Protein AF-A0A964YM57-F1 (afdb_monomer_lite)

Sequence (95 aa):
MQRSLFLVVVAVFVLTSCKSKVCECADAHLKAVKEINKTNDPIKKIKILGKEEYQGIFEECNQLTRKMSPEELKAFESEYEQCPSVREYNRRNPK

pLDDT: mean 80.36, std 16.58, range [41.5, 93.25]

Radius of gyration: 17.68 Å; chains: 1; bounding box: 42×29×61 Å

Foldseek 3Di:
DPDPPPPVVVVVVVVVPPQDLLLVLLVLVLVLVVVLVVDPDPVVNVVSCVDPVNVVSVVVVCVVCVPDDPVRVVVSVVVNCVRPSNVVVCVVPPD

Structure (mmCIF, N/CA/C/O backbone):
data_AF-A0A964YM57-F1
#
_entry.id   AF-A0A964YM57-F1
#
loop_
_atom_site.group_PDB
_atom_site.id
_atom_site.type_symbol
_atom_site.label_atom_id
_atom_site.label_alt_id
_atom_site.label_comp_id
_atom_site.label_asym_id
_atom_site.label_entity_id
_atom_site.label_seq_id
_atom_site.pdbx_PDB_ins_code
_atom_site.Cartn_x
_atom_site.Cartn_y
_atom_site.Cartn_z
_atom_site.occupancy
_atom_site.B_iso_or_equiv
_atom_site.auth_seq_id
_atom_site.auth_comp_id
_atom_site.auth_asym_id
_atom_site.auth_atom_id
_atom_site.pdbx_PDB_model_num
ATOM 1 N N . MET A 1 1 ? -25.621 4.277 -42.246 1.00 41.50 1 MET A N 1
ATOM 2 C CA . MET A 1 1 ? -24.223 4.318 -41.759 1.00 41.50 1 MET A CA 1
ATOM 3 C C . MET A 1 1 ? -24.225 4.290 -40.233 1.00 41.50 1 MET A C 1
ATOM 5 O O . MET A 1 1 ? -24.313 5.348 -39.636 1.00 41.50 1 MET A O 1
ATOM 9 N N . GLN A 1 2 ? -24.228 3.118 -39.581 1.00 48.16 2 GLN A N 1
ATOM 10 C CA . GLN A 1 2 ? -24.242 3.056 -38.104 1.00 48.16 2 GLN A CA 1
ATOM 11 C C . GLN A 1 2 ? -23.907 1.648 -37.571 1.00 48.16 2 GLN A C 1
ATOM 13 O O . GLN A 1 2 ? -24.698 1.048 -36.855 1.00 48.16 2 GLN A O 1
ATOM 18 N N . ARG A 1 3 ? -22.782 1.043 -37.979 1.00 45.50 3 ARG A N 1
ATOM 19 C CA . ARG A 1 3 ? -22.406 -0.303 -37.483 1.00 45.50 3 ARG A CA 1
ATOM 20 C C . ARG A 1 3 ? -20.947 -0.484 -37.061 1.00 45.50 3 ARG A C 1
ATOM 22 O O . ARG A 1 3 ? -20.624 -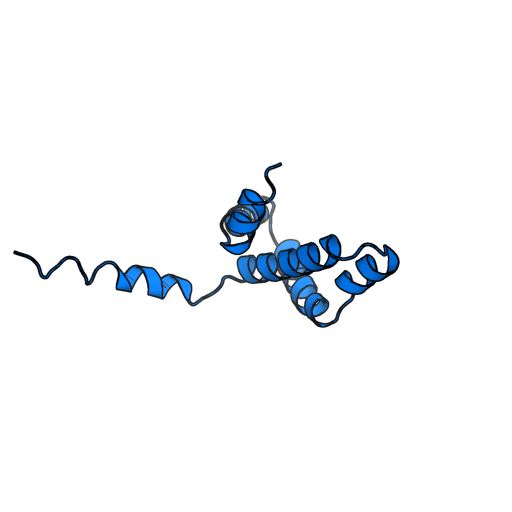1.525 -36.508 1.00 45.50 3 ARG A O 1
ATOM 29 N N . SER A 1 4 ? -20.093 0.525 -37.226 1.00 50.88 4 SER A N 1
ATOM 30 C CA . SER A 1 4 ? -18.645 0.345 -37.026 1.00 50.88 4 SER A CA 1
ATOM 31 C C . SER A 1 4 ? -18.085 0.964 -35.740 1.00 50.88 4 SER A C 1
ATOM 33 O O . SER A 1 4 ? -16.901 0.807 -35.476 1.00 50.88 4 SER A O 1
ATOM 35 N N . LEU A 1 5 ? -18.900 1.645 -34.920 1.00 49.91 5 LEU A N 1
ATOM 36 C CA . LEU A 1 5 ? -18.396 2.356 -33.730 1.00 49.91 5 LEU A CA 1
ATOM 37 C C . LEU A 1 5 ? -18.352 1.501 -32.447 1.00 49.91 5 LEU A C 1
ATOM 39 O O . LEU A 1 5 ? -17.657 1.856 -31.502 1.00 49.91 5 LEU A O 1
ATOM 43 N N . PHE A 1 6 ? -19.063 0.370 -32.397 1.0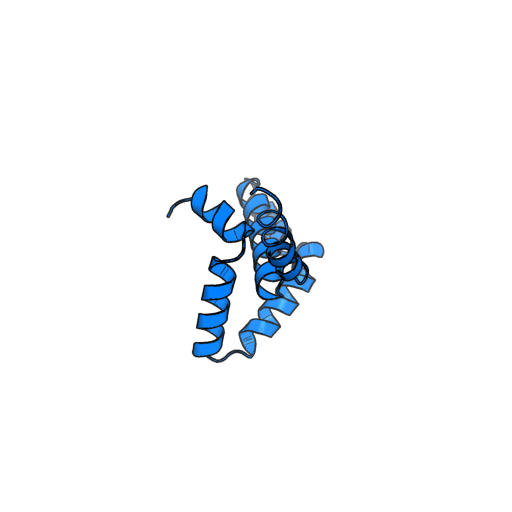0 49.44 6 PHE A N 1
ATOM 44 C CA . PHE A 1 6 ? -19.195 -0.427 -31.166 1.00 49.44 6 PHE A CA 1
ATOM 45 C C . PHE A 1 6 ? -18.033 -1.393 -30.895 1.00 49.44 6 PHE A C 1
ATOM 47 O O . PHE A 1 6 ? -17.878 -1.853 -29.767 1.00 49.44 6 PHE A O 1
ATOM 54 N N . LEU A 1 7 ? -17.191 -1.690 -31.888 1.00 47.00 7 LEU A N 1
ATOM 55 C CA . LEU A 1 7 ? -16.120 -2.687 -31.739 1.00 47.00 7 LEU A CA 1
ATOM 56 C C . LEU A 1 7 ? -14.829 -2.123 -31.129 1.00 47.00 7 LEU A C 1
ATOM 58 O O . LEU A 1 7 ? -14.032 -2.882 -30.586 1.00 47.00 7 LEU A O 1
ATOM 62 N N . VAL A 1 8 ? -14.635 -0.801 -31.147 1.00 49.94 8 VAL A N 1
ATOM 63 C CA . VAL A 1 8 ? -13.408 -0.172 -30.622 1.00 49.94 8 VAL A CA 1
ATOM 64 C C . VAL A 1 8 ? -13.431 -0.056 -29.090 1.00 49.94 8 VAL A C 1
ATOM 66 O O . VAL A 1 8 ? -12.382 -0.048 -28.455 1.00 49.94 8 VAL A O 1
ATOM 69 N N . VAL A 1 9 ? -14.614 -0.041 -28.465 1.00 51.25 9 VAL A N 1
ATOM 70 C CA . VAL A 1 9 ? -14.742 0.151 -27.006 1.00 51.25 9 VAL A CA 1
ATOM 71 C C . VAL A 1 9 ? -14.395 -1.119 -26.218 1.00 51.25 9 VAL A C 1
ATOM 73 O O . VAL A 1 9 ? -13.903 -1.030 -25.097 1.00 51.25 9 VAL A O 1
ATOM 76 N N . VAL A 1 10 ? -14.578 -2.307 -26.800 1.00 48.09 10 VAL A N 1
ATOM 77 C CA . VAL A 1 10 ? -14.346 -3.579 -26.091 1.00 48.09 10 VAL A CA 1
ATOM 78 C C . VAL A 1 10 ? -12.858 -3.945 -26.037 1.00 48.09 10 VAL A C 1
ATOM 80 O O . VAL A 1 10 ? -12.405 -4.493 -25.036 1.00 48.09 10 VAL A O 1
ATOM 83 N N . ALA A 1 11 ? -12.064 -3.570 -27.045 1.00 45.62 11 ALA A N 1
ATOM 84 C CA . ALA A 1 11 ? -10.631 -3.877 -27.080 1.00 45.62 11 ALA A CA 1
ATOM 85 C C . ALA A 1 11 ? -9.809 -3.108 -26.022 1.00 45.62 11 ALA A C 1
ATOM 87 O O . ALA A 1 11 ? -8.763 -3.589 -25.594 1.00 45.62 11 ALA A O 1
ATOM 88 N N . VAL A 1 12 ? -10.295 -1.954 -25.545 1.00 48.12 12 VAL A N 1
ATOM 89 C CA . VAL A 1 12 ? -9.608 -1.158 -24.509 1.00 48.12 12 VAL A CA 1
ATOM 90 C C . VAL A 1 12 ? -9.800 -1.749 -23.106 1.00 48.12 12 VAL A C 1
ATOM 92 O O . VAL A 1 12 ? -8.944 -1.573 -22.243 1.00 48.12 12 VAL A O 1
ATOM 95 N N . PHE A 1 13 ? -10.869 -2.518 -22.870 1.00 46.25 13 PHE A N 1
ATOM 96 C CA . PHE A 1 13 ? -11.104 -3.144 -21.564 1.00 46.25 13 PHE A CA 1
ATOM 97 C C . PHE A 1 13 ? -10.239 -4.388 -21.321 1.00 46.25 13 PHE A C 1
ATOM 99 O O . PHE A 1 13 ? -9.950 -4.702 -20.169 1.00 46.25 13 PHE A O 1
ATOM 106 N N . VAL A 1 14 ? -9.759 -5.065 -22.368 1.00 44.88 14 VAL A N 1
ATOM 107 C CA . VAL A 1 14 ? -8.988 -6.317 -22.217 1.00 44.88 14 VAL A CA 1
ATOM 108 C C . VAL A 1 14 ? -7.557 -6.072 -21.707 1.00 44.88 14 VAL A C 1
ATOM 110 O O . VAL A 1 14 ? -6.957 -6.963 -21.115 1.00 44.88 14 VAL A O 1
ATOM 113 N N . LEU A 1 15 ? -7.026 -4.849 -21.825 1.00 42.66 15 LEU A N 1
ATOM 114 C CA . LEU A 1 15 ? -5.720 -4.484 -21.251 1.00 42.66 15 LEU A CA 1
ATOM 115 C C . LEU A 1 15 ? -5.757 -4.253 -19.727 1.00 42.66 15 LEU A C 1
ATOM 117 O O . LEU A 1 15 ? -4.710 -4.067 -19.116 1.00 42.66 15 LEU A O 1
ATOM 121 N N . THR A 1 16 ? -6.938 -4.277 -19.096 1.00 48.25 16 THR A N 1
ATOM 122 C CA . THR A 1 16 ? -7.095 -4.016 -17.651 1.00 48.25 16 THR A CA 1
ATOM 123 C C . THR A 1 16 ? -7.012 -5.261 -16.763 1.00 48.25 16 THR A C 1
ATOM 125 O O . THR A 1 16 ? -7.015 -5.136 -15.540 1.00 48.25 16 THR A O 1
ATOM 128 N N . SER A 1 17 ? -6.926 -6.465 -17.341 1.00 45.00 17 SER A N 1
ATOM 129 C CA . SER A 1 17 ? -7.052 -7.715 -16.574 1.00 45.00 17 SER A CA 1
ATOM 130 C C . SER A 1 17 ? -5.742 -8.295 -16.030 1.00 45.00 17 SER A C 1
ATOM 132 O O . SER A 1 17 ? -5.790 -9.283 -15.303 1.00 45.00 17 SER A O 1
ATOM 134 N N . CYS A 1 18 ? -4.594 -7.664 -16.282 1.00 54.44 18 CYS A N 1
ATOM 135 C CA . CYS A 1 18 ? -3.376 -7.907 -15.508 1.00 54.44 18 CYS A CA 1
ATOM 136 C C . CYS A 1 18 ? -3.167 -6.707 -14.591 1.00 54.44 18 CYS A C 1
ATOM 138 O O . CYS A 1 18 ? -2.605 -5.692 -15.001 1.00 54.44 18 CYS A O 1
ATOM 140 N N . LYS A 1 19 ? -3.669 -6.795 -13.358 1.00 65.06 19 LYS A N 1
ATOM 141 C CA . LYS A 1 19 ? -3.375 -5.785 -12.346 1.00 65.06 19 LYS A CA 1
ATOM 142 C C . LYS A 1 19 ? -1.865 -5.787 -12.127 1.00 65.06 19 LYS A C 1
ATOM 144 O O . LYS A 1 19 ? -1.283 -6.835 -11.862 1.00 65.06 19 LYS A O 1
ATOM 149 N N . SER A 1 20 ? -1.217 -4.644 -12.321 1.00 84.81 20 SER A N 1
ATOM 150 C CA . SER A 1 20 ? 0.222 -4.570 -12.110 1.00 84.81 20 SER A CA 1
ATOM 151 C C . SER A 1 20 ? 0.541 -4.783 -10.633 1.00 84.81 20 SER A C 1
ATOM 153 O O . SER A 1 20 ? -0.245 -4.400 -9.759 1.00 84.81 20 SER A O 1
ATOM 155 N N . LYS A 1 21 ? 1.719 -5.348 -10.340 1.00 87.00 21 LYS A N 1
ATOM 156 C CA . LYS A 1 21 ? 2.185 -5.491 -8.953 1.00 87.00 21 LYS A CA 1
ATOM 157 C C . LYS A 1 21 ? 2.207 -4.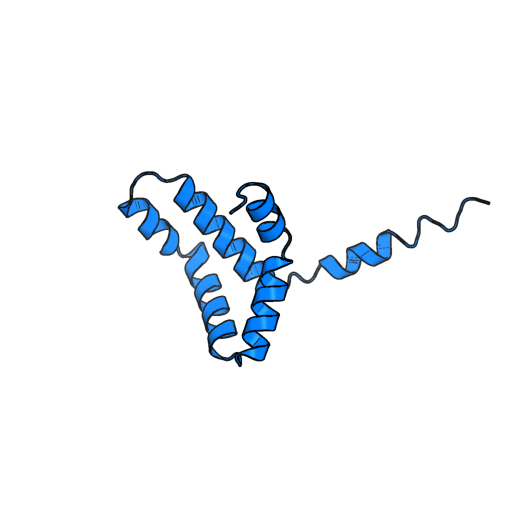144 -8.222 1.00 87.00 21 LYS A C 1
ATOM 159 O O . LYS A 1 21 ? 1.888 -4.086 -7.041 1.00 87.00 21 LYS A O 1
ATOM 164 N N . VAL A 1 22 ? 2.493 -3.046 -8.929 1.00 88.62 22 VAL A N 1
ATOM 165 C CA . VAL A 1 22 ? 2.435 -1.683 -8.376 1.00 88.62 22 VAL A CA 1
ATOM 166 C C . VAL A 1 22 ? 1.022 -1.333 -7.899 1.00 88.62 22 VAL A C 1
ATOM 168 O O . VAL A 1 22 ? 0.853 -0.842 -6.783 1.00 88.62 22 VAL A O 1
ATOM 171 N N . CYS A 1 23 ? -0.011 -1.641 -8.687 1.00 90.12 23 CYS A N 1
ATOM 172 C CA . CYS A 1 23 ? -1.393 -1.387 -8.280 1.00 90.12 23 CYS A CA 1
ATOM 173 C C . CYS A 1 23 ? -1.926 -2.377 -7.239 1.00 90.12 23 CYS A C 1
ATOM 175 O O . CYS A 1 23 ? -2.835 -2.036 -6.483 1.00 90.12 23 CYS A O 1
ATOM 177 N N . GLU A 1 24 ? -1.367 -3.580 -7.138 1.00 89.94 24 GLU A N 1
ATOM 178 C CA . GLU A 1 24 ? -1.619 -4.463 -5.993 1.00 89.94 24 GLU A CA 1
ATOM 179 C C . GLU A 1 24 ? -1.067 -3.863 -4.695 1.00 89.94 24 GLU A C 1
ATOM 181 O O . GLU A 1 24 ? -1.796 -3.787 -3.701 1.00 89.94 24 GLU A O 1
ATOM 186 N N . CYS A 1 25 ? 0.161 -3.333 -4.732 1.00 90.38 25 CYS A N 1
ATOM 187 C CA . CYS A 1 25 ? 0.753 -2.595 -3.617 1.00 90.38 25 CYS A CA 1
ATOM 188 C C . CYS A 1 25 ? -0.093 -1.381 -3.223 1.00 90.38 25 CYS A C 1
ATOM 190 O O . CYS A 1 25 ? -0.379 -1.166 -2.043 1.00 90.38 25 CYS A O 1
ATOM 192 N N . ALA A 1 26 ? -0.536 -0.606 -4.213 1.00 91.19 26 ALA A N 1
ATOM 193 C CA . ALA A 1 26 ? -1.367 0.571 -4.001 1.00 91.19 26 ALA A CA 1
ATOM 194 C C . ALA A 1 26 ? -2.701 0.243 -3.319 1.00 91.19 26 ALA A C 1
ATOM 196 O O . ALA A 1 26 ? -3.097 0.908 -2.358 1.00 91.19 26 ALA A O 1
ATOM 197 N N . ASP A 1 27 ? -3.375 -0.813 -3.765 1.00 91.38 27 ASP A N 1
ATOM 198 C CA . ASP A 1 27 ? -4.649 -1.231 -3.191 1.00 91.38 27 ASP A CA 1
ATOM 199 C C . ASP A 1 27 ? -4.504 -1.705 -1.744 1.00 91.38 27 ASP A C 1
ATOM 201 O O . ASP A 1 27 ? -5.318 -1.329 -0.895 1.00 91.38 27 ASP A O 1
ATOM 205 N N . ALA A 1 28 ? -3.461 -2.484 -1.442 1.00 90.69 28 ALA A N 1
ATOM 206 C CA . ALA A 1 28 ? -3.187 -2.948 -0.085 1.00 90.69 28 ALA A CA 1
ATOM 207 C C . ALA A 1 28 ? -2.862 -1.780 0.857 1.00 90.69 28 ALA A C 1
ATOM 209 O O . ALA A 1 28 ? -3.459 -1.675 1.933 1.00 90.69 28 ALA A O 1
ATOM 210 N N . HIS A 1 29 ? -1.995 -0.852 0.431 1.00 89.88 29 HIS A N 1
ATOM 211 C CA . HIS A 1 29 ? -1.693 0.359 1.198 1.00 89.88 29 HIS A CA 1
ATOM 212 C C . HIS A 1 29 ? -2.955 1.177 1.480 1.00 89.88 29 HIS A C 1
ATOM 214 O O . HIS A 1 29 ? -3.209 1.560 2.622 1.00 89.88 29 HIS A O 1
ATOM 220 N N . LEU A 1 30 ? -3.791 1.418 0.470 1.00 91.19 30 LEU A N 1
ATOM 221 C CA . LEU A 1 30 ? -5.007 2.209 0.645 1.00 91.19 30 LEU A CA 1
ATOM 222 C C . LEU A 1 30 ? -6.057 1.515 1.503 1.00 91.19 30 LEU A C 1
ATOM 224 O O . LEU A 1 30 ? -6.786 2.194 2.229 1.00 91.19 30 LEU A O 1
ATOM 228 N N . LYS A 1 31 ? -6.159 0.186 1.436 1.00 91.88 31 LYS A N 1
ATOM 229 C CA . LYS A 1 31 ? -7.042 -0.578 2.320 1.00 91.88 31 LYS A CA 1
ATOM 230 C C . LYS A 1 31 ? -6.602 -0.409 3.779 1.00 91.88 31 LYS A C 1
ATOM 232 O O . LYS A 1 31 ? -7.423 -0.003 4.603 1.00 91.88 31 LYS A O 1
ATOM 237 N N . ALA A 1 32 ? -5.308 -0.571 4.063 1.00 90.75 32 ALA A N 1
ATOM 238 C CA . ALA A 1 32 ? -4.751 -0.355 5.396 1.00 90.75 32 ALA A CA 1
ATOM 239 C C . ALA A 1 32 ? -4.959 1.091 5.883 1.00 90.75 32 ALA A C 1
ATOM 241 O O . ALA A 1 32 ? -5.460 1.303 6.986 1.00 90.75 32 ALA A O 1
ATOM 242 N N . VAL A 1 33 ? -4.674 2.096 5.046 1.00 90.12 33 VAL A N 1
ATOM 243 C CA . VAL A 1 33 ? -4.896 3.518 5.377 1.00 90.12 33 VAL A CA 1
ATOM 244 C C . VAL A 1 33 ? -6.370 3.803 5.676 1.00 90.12 33 VAL A C 1
ATOM 246 O O . VAL A 1 33 ? -6.680 4.471 6.661 1.00 90.12 33 VAL A O 1
ATOM 249 N N . LYS A 1 34 ? -7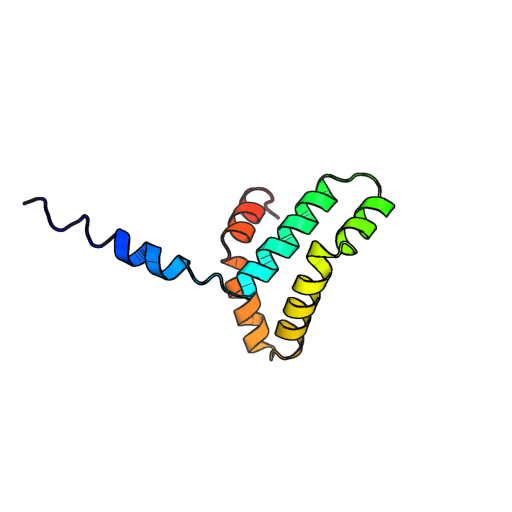.305 3.270 4.878 1.00 90.44 34 LYS A N 1
ATOM 250 C CA . LYS A 1 34 ? -8.748 3.432 5.122 1.00 90.44 34 LYS A CA 1
ATOM 251 C C . LYS A 1 34 ? -9.172 2.820 6.459 1.00 90.44 34 LYS A C 1
ATOM 253 O O . LYS A 1 34 ? -10.006 3.405 7.145 1.00 90.44 34 LYS A O 1
ATOM 258 N N . GLU A 1 35 ? -8.626 1.668 6.835 1.00 91.56 35 GLU A N 1
ATOM 259 C CA . GLU A 1 35 ? -8.904 1.043 8.134 1.00 91.56 35 GLU A CA 1
ATOM 260 C C . GLU A 1 35 ? -8.299 1.832 9.302 1.00 91.56 35 GLU A C 1
ATOM 262 O O . GLU A 1 35 ? -8.966 2.044 10.317 1.00 91.56 35 GLU A O 1
ATOM 267 N N . ILE A 1 36 ? -7.072 2.333 9.143 1.00 90.44 36 ILE A N 1
ATOM 268 C CA . ILE A 1 36 ? -6.391 3.178 10.132 1.00 90.44 36 ILE A CA 1
ATOM 269 C C . ILE A 1 36 ? -7.165 4.478 10.356 1.00 90.44 36 ILE A C 1
ATOM 271 O O . ILE A 1 36 ? -7.393 4.860 11.502 1.00 90.44 36 ILE A O 1
ATOM 275 N N . ASN A 1 37 ? -7.621 5.129 9.284 1.00 88.38 37 ASN A N 1
ATOM 276 C CA . ASN A 1 37 ? -8.383 6.377 9.363 1.00 88.38 37 ASN A CA 1
ATOM 277 C C . ASN A 1 37 ? -9.754 6.191 10.028 1.00 88.38 37 ASN A C 1
ATOM 279 O O . ASN A 1 37 ? -10.272 7.124 10.632 1.00 88.38 37 ASN A O 1
ATOM 283 N N . LYS A 1 38 ? -10.337 4.989 9.951 1.00 91.50 38 LYS A N 1
ATOM 284 C CA . LYS A 1 38 ? -11.588 4.634 10.644 1.00 91.50 38 LYS A CA 1
ATOM 285 C C . LYS A 1 38 ? -11.380 4.205 12.099 1.00 91.50 38 LYS A C 1
ATOM 287 O O . LYS A 1 38 ? -12.354 3.984 12.814 1.00 91.50 38 LYS A O 1
ATOM 292 N N . THR A 1 39 ? -10.134 4.058 12.539 1.00 91.06 39 THR A N 1
ATOM 293 C CA . THR A 1 39 ? -9.788 3.555 13.869 1.00 91.06 39 THR A CA 1
ATOM 294 C C . THR A 1 39 ? -9.292 4.701 14.738 1.00 91.06 39 THR A C 1
ATOM 296 O O . THR A 1 39 ? -8.307 5.340 14.402 1.00 91.06 39 THR A O 1
ATOM 299 N N . ASN A 1 40 ? -9.926 4.958 15.883 1.00 90.56 40 ASN A N 1
ATOM 300 C CA . ASN A 1 40 ? -9.508 6.054 16.773 1.00 90.56 40 ASN A CA 1
ATOM 301 C C . ASN A 1 40 ? -8.381 5.655 17.737 1.00 90.56 40 ASN A C 1
ATOM 303 O O . ASN A 1 40 ? -7.545 6.479 18.088 1.00 90.56 40 ASN A O 1
ATOM 307 N N . ASP A 1 41 ? -8.345 4.387 18.145 1.00 93.06 41 ASP A N 1
ATOM 308 C CA . ASP A 1 41 ? -7.390 3.851 19.117 1.00 93.06 41 ASP A CA 1
ATOM 309 C C . ASP A 1 41 ? -5.993 3.663 18.480 1.00 93.06 41 ASP A C 1
ATOM 311 O O . ASP A 1 41 ? -5.854 2.858 17.549 1.00 93.06 41 ASP A O 1
ATOM 315 N N . PRO A 1 42 ? -4.945 4.354 18.973 1.00 87.00 42 PRO A N 1
ATOM 316 C CA . PRO A 1 42 ? -3.585 4.249 18.443 1.00 87.00 42 PRO A CA 1
ATOM 317 C C . PRO A 1 42 ? -3.001 2.831 18.480 1.00 87.00 42 PRO A C 1
ATOM 319 O O . PRO A 1 42 ? -2.301 2.433 17.550 1.00 87.00 42 PRO A O 1
ATOM 322 N N . ILE A 1 43 ? -3.319 2.035 19.506 1.00 89.50 43 ILE A N 1
ATOM 323 C CA . ILE A 1 43 ? -2.852 0.646 19.612 1.00 89.50 43 ILE A CA 1
ATOM 324 C C . ILE A 1 43 ? -3.513 -0.199 18.522 1.00 89.50 43 ILE A C 1
ATOM 326 O O . ILE A 1 43 ? -2.858 -1.023 17.881 1.00 89.50 43 ILE A O 1
ATOM 330 N N . LYS A 1 44 ? -4.805 0.022 18.258 1.00 90.31 44 LYS A N 1
ATOM 331 C CA . LYS A 1 44 ? -5.507 -0.675 17.170 1.00 90.31 44 LYS A CA 1
ATOM 332 C C . LYS A 1 44 ? -5.000 -0.251 15.790 1.00 90.31 44 LYS A C 1
ATOM 334 O O . LYS A 1 44 ? -4.890 -1.114 14.926 1.00 90.31 44 LYS A O 1
ATOM 339 N N . LYS A 1 45 ? -4.619 1.019 15.591 1.00 89.44 45 LYS A N 1
ATOM 340 C CA . LYS A 1 45 ? -3.981 1.481 14.340 1.00 89.44 45 LYS A CA 1
ATOM 341 C C . LYS A 1 45 ? -2.705 0.701 14.028 1.00 89.44 45 LYS A C 1
ATOM 343 O O . LYS A 1 45 ? -2.539 0.230 12.908 1.00 89.44 45 LYS A O 1
ATOM 348 N N . ILE A 1 46 ? -1.837 0.512 15.022 1.00 86.56 46 ILE A N 1
ATOM 349 C CA . ILE A 1 46 ? -0.589 -0.250 14.854 1.00 86.56 46 ILE A CA 1
ATOM 350 C C . ILE A 1 46 ? -0.890 -1.720 14.536 1.00 86.56 46 ILE A C 1
ATOM 352 O O . ILE A 1 46 ? -0.280 -2.297 13.638 1.00 86.56 46 ILE A O 1
ATOM 356 N N . LYS A 1 47 ? -1.882 -2.317 15.210 1.00 89.06 47 LYS A N 1
ATOM 357 C CA . LYS A 1 47 ? -2.300 -3.701 14.939 1.00 89.06 47 LYS A CA 1
ATOM 358 C C . LYS A 1 47 ? -2.817 -3.910 13.516 1.00 89.06 47 LYS A C 1
ATOM 360 O O . LYS A 1 47 ? -2.646 -5.003 12.994 1.00 89.06 47 LYS A O 1
ATOM 365 N N . ILE A 1 48 ? -3.413 -2.893 12.886 1.00 88.25 48 ILE A N 1
ATOM 366 C CA . ILE A 1 48 ? -3.867 -2.980 11.489 1.00 88.25 48 ILE A CA 1
ATOM 367 C C . ILE A 1 48 ? -2.681 -3.203 10.551 1.00 88.25 48 ILE A C 1
ATOM 369 O O . ILE A 1 48 ? -2.745 -4.098 9.719 1.00 88.25 48 ILE A O 1
ATOM 373 N N . LEU A 1 49 ? -1.581 -2.464 10.725 1.00 79.75 49 LEU A N 1
ATOM 374 C CA . LEU A 1 49 ? -0.366 -2.646 9.917 1.00 79.75 49 LEU A CA 1
ATOM 375 C C . LEU A 1 49 ? 0.282 -4.021 10.129 1.00 79.75 49 LEU A C 1
ATOM 377 O O . LEU A 1 49 ? 0.956 -4.530 9.240 1.00 79.75 49 LEU A O 1
ATOM 381 N N . GLY A 1 50 ? 0.069 -4.618 11.302 1.00 83.31 50 GLY A N 1
ATOM 382 C CA . GLY A 1 50 ? 0.568 -5.943 11.651 1.00 83.31 50 GLY A CA 1
ATOM 383 C C . GLY A 1 50 ? -0.344 -7.109 11.259 1.00 83.31 50 GLY A C 1
ATOM 384 O O . GLY A 1 50 ? -0.021 -8.234 11.624 1.00 83.31 50 GLY A O 1
ATOM 385 N N . LYS A 1 51 ? -1.475 -6.890 10.575 1.00 88.25 51 LYS A N 1
ATOM 386 C CA . LYS A 1 51 ? -2.344 -8.001 10.155 1.00 88.25 51 LYS A CA 1
ATOM 387 C C . LYS A 1 51 ? -1.685 -8.830 9.053 1.00 88.25 51 LYS A C 1
ATOM 389 O O . LYS A 1 51 ? -1.149 -8.276 8.095 1.00 88.25 51 LYS A O 1
ATOM 394 N N . GLU A 1 52 ? -1.829 -10.149 9.142 1.00 84.88 52 GLU A N 1
ATOM 395 C CA . GLU A 1 52 ? -1.286 -11.111 8.169 1.00 84.88 52 GLU A CA 1
ATOM 396 C C . GLU A 1 52 ? -1.720 -10.811 6.724 1.00 84.88 52 GLU A C 1
ATOM 398 O O . GLU A 1 52 ? -0.915 -10.940 5.806 1.00 84.88 52 GLU A O 1
ATOM 403 N N . GLU A 1 53 ? -2.953 -10.319 6.525 1.00 84.44 53 GLU A N 1
ATOM 404 C CA . GLU A 1 53 ? -3.482 -9.951 5.199 1.00 84.44 53 GLU A CA 1
ATOM 405 C C . GLU A 1 53 ? -2.669 -8.854 4.487 1.00 84.44 53 GLU A C 1
ATOM 407 O O . GLU A 1 53 ? -2.712 -8.757 3.262 1.00 84.44 53 GLU A O 1
ATOM 412 N N . TYR A 1 54 ? -1.932 -8.033 5.242 1.00 87.44 54 TYR A N 1
ATOM 413 C CA . TYR A 1 54 ? -1.082 -6.974 4.705 1.00 87.44 54 TYR A CA 1
ATOM 414 C C . TYR A 1 54 ? 0.392 -7.357 4.680 1.00 87.44 54 TYR A C 1
ATOM 416 O O . TYR A 1 54 ? 1.108 -6.914 3.787 1.00 87.44 54 TYR A O 1
ATOM 424 N N . GLN A 1 55 ? 0.850 -8.177 5.628 1.00 86.56 55 GLN A N 1
ATOM 425 C CA . GLN A 1 55 ? 2.272 -8.483 5.798 1.00 86.56 55 GLN A CA 1
ATOM 426 C C . GLN A 1 55 ? 2.904 -9.089 4.543 1.00 86.56 55 GLN A C 1
ATOM 428 O O . GLN A 1 55 ? 3.925 -8.578 4.090 1.00 86.56 55 GLN A O 1
ATOM 433 N N . GLY A 1 56 ? 2.277 -10.111 3.948 1.00 86.94 56 GLY A N 1
ATOM 434 C CA . GLY A 1 56 ? 2.815 -10.758 2.745 1.00 86.94 56 GLY A CA 1
ATOM 435 C C . GLY A 1 56 ? 2.910 -9.797 1.558 1.00 86.94 56 GLY A C 1
ATOM 436 O O . GLY A 1 56 ? 3.946 -9.702 0.905 1.00 86.94 56 GLY A O 1
ATOM 437 N N . ILE A 1 57 ? 1.859 -9.003 1.334 1.00 87.31 57 ILE A N 1
ATOM 438 C CA . ILE A 1 57 ? 1.826 -8.028 0.239 1.00 87.31 57 ILE A CA 1
ATOM 439 C C . ILE A 1 57 ? 2.858 -6.921 0.479 1.00 87.31 57 ILE A C 1
ATOM 441 O O . ILE A 1 57 ? 3.598 -6.561 -0.429 1.00 87.31 57 ILE A O 1
ATOM 445 N N . PHE A 1 58 ? 2.959 -6.390 1.700 1.00 89.00 58 PHE A N 1
ATOM 446 C CA . PHE A 1 58 ? 3.933 -5.347 2.025 1.00 89.00 58 PHE A CA 1
ATOM 447 C C . PHE A 1 58 ? 5.367 -5.847 1.913 1.00 89.00 58 PHE A C 1
ATOM 449 O O . PHE A 1 58 ? 6.232 -5.095 1.468 1.00 89.00 58 PHE A O 1
ATOM 456 N N . GLU A 1 59 ? 5.637 -7.097 2.276 1.00 90.31 59 GLU A N 1
ATOM 457 C CA . GLU A 1 59 ? 6.947 -7.695 2.061 1.00 90.31 59 GLU A CA 1
ATOM 458 C C . GLU A 1 59 ? 7.287 -7.767 0.569 1.00 90.31 59 GLU A C 1
ATOM 460 O O . GLU A 1 59 ? 8.347 -7.282 0.171 1.00 90.31 59 GLU A O 1
ATOM 465 N N . GLU A 1 60 ? 6.377 -8.267 -0.270 1.00 8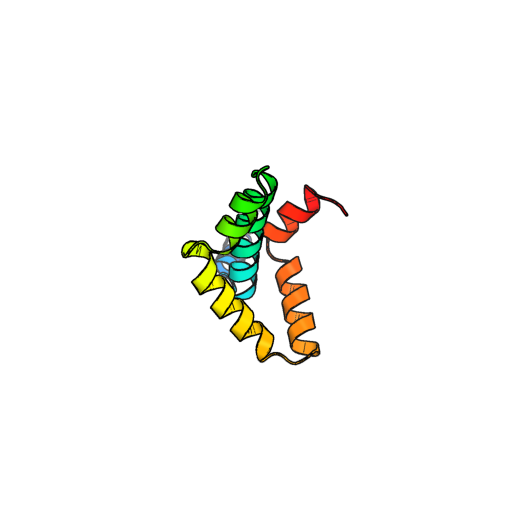8.44 60 GLU A N 1
ATOM 466 C CA . GLU A 1 60 ? 6.576 -8.299 -1.723 1.00 88.44 60 GLU A CA 1
ATOM 467 C C . GLU A 1 60 ? 6.799 -6.898 -2.311 1.00 88.44 60 GLU A C 1
ATOM 469 O O . GLU A 1 60 ? 7.737 -6.685 -3.082 1.00 88.44 60 GLU A O 1
ATOM 474 N N . CYS A 1 61 ? 5.984 -5.922 -1.910 1.00 88.81 61 CYS A N 1
ATOM 475 C CA . CYS A 1 61 ? 6.091 -4.536 -2.360 1.00 88.81 61 CYS A CA 1
ATOM 476 C C . CYS A 1 61 ? 7.405 -3.880 -1.922 1.00 88.81 61 CYS A C 1
ATOM 478 O O . CYS A 1 61 ? 8.032 -3.157 -2.696 1.00 88.81 61 CYS A O 1
ATOM 480 N N . ASN A 1 62 ? 7.862 -4.162 -0.700 1.00 89.62 62 ASN A N 1
ATOM 481 C CA . ASN A 1 62 ? 9.146 -3.681 -0.201 1.00 89.62 62 ASN A CA 1
ATOM 482 C C . ASN A 1 62 ? 10.320 -4.345 -0.926 1.00 89.62 62 ASN A C 1
ATOM 484 O O . ASN A 1 62 ? 11.320 -3.691 -1.208 1.00 89.62 62 ASN A O 1
ATOM 488 N N . GLN A 1 63 ? 10.233 -5.639 -1.234 1.00 89.38 63 GLN A N 1
ATOM 489 C CA . GLN A 1 63 ? 11.270 -6.324 -2.007 1.00 89.38 63 GLN A CA 1
ATOM 490 C C . GLN A 1 63 ? 11.342 -5.813 -3.449 1.00 89.38 63 GLN A C 1
ATOM 492 O O . GLN A 1 63 ? 12.441 -5.725 -4.001 1.00 89.38 63 GLN A O 1
ATOM 497 N N . LEU A 1 64 ? 10.194 -5.462 -4.036 1.00 84.81 64 LEU A N 1
ATOM 498 C CA . LEU A 1 64 ? 10.098 -4.879 -5.370 1.00 84.81 64 LEU A CA 1
ATOM 499 C C . LEU A 1 64 ? 10.834 -3.534 -5.436 1.00 84.81 64 LEU A C 1
ATOM 501 O O . LEU A 1 64 ? 11.685 -3.355 -6.300 1.00 84.81 64 LEU A O 1
ATOM 505 N N . THR A 1 65 ? 10.574 -2.626 -4.493 1.00 86.00 65 THR A N 1
ATOM 506 C CA . THR A 1 65 ? 11.176 -1.281 -4.485 1.00 86.00 65 THR A CA 1
ATOM 507 C C . THR A 1 65 ? 12.628 -1.262 -4.008 1.00 86.00 65 THR A C 1
ATOM 509 O O . THR A 1 65 ? 13.419 -0.461 -4.492 1.00 86.00 65 THR A O 1
ATOM 512 N N . ARG A 1 66 ? 13.038 -2.174 -3.115 1.00 88.81 66 ARG A N 1
ATOM 513 C CA . ARG A 1 66 ? 14.432 -2.259 -2.623 1.00 88.81 66 ARG A CA 1
ATOM 514 C C . ARG A 1 66 ? 15.472 -2.517 -3.710 1.00 88.81 66 ARG A C 1
ATOM 516 O O . ARG A 1 66 ? 16.640 -2.202 -3.503 1.00 88.81 66 ARG A O 1
ATOM 523 N N . LYS A 1 67 ? 15.076 -3.159 -4.809 1.00 84.25 67 LYS A N 1
ATOM 524 C CA . LYS A 1 67 ? 15.974 -3.525 -5.913 1.00 84.25 67 LYS A CA 1
ATOM 525 C C . LYS A 1 67 ? 15.990 -2.488 -7.038 1.00 84.25 67 LYS A C 1
ATOM 527 O O . LYS A 1 67 ? 16.768 -2.658 -7.968 1.00 84.25 67 LYS A O 1
ATOM 532 N N . MET A 1 68 ? 15.142 -1.462 -6.955 1.00 89.06 68 MET A N 1
ATOM 533 C CA . MET A 1 68 ? 14.975 -0.459 -8.001 1.00 89.06 68 MET A CA 1
ATOM 534 C C . MET A 1 68 ? 16.037 0.639 -7.913 1.00 89.06 68 MET A C 1
ATOM 536 O O . MET A 1 68 ? 16.381 1.107 -6.824 1.00 89.06 68 MET A O 1
ATOM 540 N N . SER A 1 69 ? 16.523 1.086 -9.069 1.00 93.00 69 SER A N 1
ATOM 541 C CA . SER A 1 69 ? 17.285 2.328 -9.192 1.00 93.00 69 SER A CA 1
ATOM 542 C C . SER A 1 69 ? 16.401 3.554 -8.896 1.00 93.00 69 SER A C 1
ATOM 544 O O . SER A 1 69 ? 15.171 3.452 -8.883 1.00 93.00 69 SER A O 1
ATOM 546 N N . PRO A 1 70 ? 16.983 4.749 -8.700 1.00 93.25 70 PRO A N 1
ATOM 547 C CA . PRO A 1 70 ? 16.209 5.985 -8.573 1.00 93.25 70 PRO A CA 1
ATOM 548 C C . PRO A 1 70 ? 15.260 6.247 -9.756 1.00 93.25 70 PRO A C 1
ATOM 550 O O . PRO A 1 70 ? 14.140 6.718 -9.559 1.00 93.25 70 PRO A O 1
ATOM 553 N N . GLU A 1 71 ? 15.675 5.929 -10.985 1.00 92.31 71 GLU A N 1
ATOM 554 C CA . GLU A 1 71 ? 14.838 6.067 -12.181 1.00 92.31 71 GLU A CA 1
ATOM 555 C C . GLU A 1 71 ? 13.670 5.075 -12.178 1.00 92.31 71 GLU A C 1
ATOM 557 O O . GLU A 1 71 ? 12.540 5.447 -12.500 1.00 92.31 71 GLU A O 1
ATOM 562 N N . GLU A 1 72 ? 13.926 3.829 -11.778 1.00 87.06 72 GLU A N 1
ATOM 563 C CA . GLU A 1 72 ? 12.899 2.791 -11.660 1.00 87.06 72 GLU A CA 1
ATOM 564 C C . GLU A 1 72 ? 11.906 3.105 -10.535 1.00 87.06 72 GLU A C 1
ATOM 566 O O . GLU A 1 72 ? 10.704 2.920 -10.711 1.00 87.06 72 GLU A O 1
ATOM 571 N N . LEU A 1 73 ? 12.376 3.668 -9.417 1.00 90.12 73 LEU A N 1
ATOM 572 C CA . LEU A 1 73 ? 11.515 4.165 -8.342 1.00 90.12 73 LEU A CA 1
ATOM 573 C C . LEU A 1 73 ? 10.608 5.296 -8.828 1.00 90.12 73 LEU A C 1
ATOM 575 O O . LEU A 1 73 ? 9.420 5.302 -8.521 1.00 90.12 73 LEU A O 1
ATOM 579 N N . LYS A 1 74 ? 11.125 6.219 -9.644 1.00 91.25 74 LYS A N 1
ATOM 580 C CA . LYS A 1 74 ? 10.306 7.288 -10.230 1.00 91.25 74 LYS A CA 1
ATOM 581 C C . LYS A 1 74 ? 9.234 6.736 -11.175 1.00 91.25 74 LYS A C 1
ATOM 583 O O . LYS A 1 74 ? 8.111 7.241 -11.199 1.00 91.25 74 LYS A O 1
ATOM 588 N N . ALA A 1 75 ? 9.561 5.702 -11.953 1.00 87.88 75 ALA A N 1
ATOM 589 C CA . ALA A 1 75 ? 8.585 5.010 -12.793 1.00 87.88 75 ALA A CA 1
ATOM 590 C C . ALA A 1 75 ? 7.526 4.284 -11.946 1.00 87.88 75 ALA A C 1
ATOM 592 O O . ALA A 1 75 ? 6.335 4.410 -12.227 1.00 87.88 75 ALA A O 1
ATOM 593 N N . PHE A 1 76 ? 7.948 3.613 -10.870 1.00 89.94 76 PHE A N 1
ATOM 594 C CA . PHE A 1 76 ? 7.060 2.982 -9.895 1.00 89.94 76 PHE A CA 1
ATOM 595 C C . PHE A 1 76 ? 6.099 3.995 -9.268 1.00 89.94 76 PHE A C 1
ATOM 597 O O . PHE A 1 76 ? 4.897 3.755 -9.240 1.00 89.94 76 PHE A O 1
ATOM 604 N N . GLU A 1 77 ? 6.598 5.141 -8.800 1.00 89.69 77 GLU A N 1
ATOM 605 C CA . GLU A 1 77 ? 5.773 6.210 -8.225 1.00 89.69 77 GLU A CA 1
ATOM 606 C C . GLU A 1 77 ? 4.762 6.745 -9.243 1.00 89.69 77 GLU A C 1
ATOM 608 O O . GLU A 1 77 ? 3.580 6.891 -8.929 1.00 89.69 77 GLU A O 1
ATOM 613 N N . SER A 1 78 ? 5.197 6.973 -10.485 1.00 91.19 78 SER A N 1
ATOM 614 C CA . SER A 1 78 ? 4.309 7.438 -11.552 1.00 91.19 78 SER A CA 1
ATOM 615 C C . SER A 1 78 ? 3.203 6.430 -11.871 1.00 91.19 78 SER A C 1
ATOM 617 O O . SER A 1 78 ? 2.057 6.824 -12.095 1.00 91.19 78 SER A O 1
ATOM 619 N N . GLU A 1 79 ? 3.517 5.135 -11.881 1.00 90.06 79 GLU A N 1
ATOM 620 C CA . GLU A 1 79 ? 2.525 4.076 -12.066 1.00 90.06 79 GLU A CA 1
ATOM 621 C C . GLU A 1 79 ? 1.587 3.971 -10.854 1.00 90.06 79 GLU A C 1
ATOM 623 O O . GLU A 1 79 ? 0.366 3.903 -11.014 1.00 90.06 79 GLU A O 1
ATOM 628 N N . TYR A 1 80 ? 2.136 4.050 -9.641 1.00 90.12 80 TYR A N 1
ATOM 629 C CA . TYR A 1 80 ? 1.389 4.032 -8.387 1.00 90.12 80 TYR A CA 1
ATOM 630 C C . TYR A 1 80 ? 0.338 5.148 -8.342 1.00 90.12 80 TYR A C 1
ATOM 632 O O . TYR A 1 80 ? -0.825 4.903 -8.022 1.00 90.12 80 TYR A O 1
ATOM 640 N N . GLU A 1 81 ? 0.706 6.373 -8.722 1.00 89.56 81 GLU A N 1
ATOM 641 C CA . GLU A 1 81 ? -0.218 7.511 -8.794 1.00 89.56 81 GLU A CA 1
ATOM 642 C C . GLU A 1 81 ? -1.326 7.331 -9.841 1.00 89.56 81 GLU A C 1
ATOM 644 O O . GLU A 1 81 ? -2.425 7.881 -9.697 1.00 89.56 81 GLU A O 1
ATOM 649 N N . GLN A 1 82 ? -1.062 6.547 -10.887 1.00 89.75 82 GLN A N 1
ATOM 650 C CA . GLN A 1 82 ? -2.030 6.244 -11.938 1.00 89.75 82 GLN A CA 1
ATOM 651 C C . GLN A 1 82 ? -3.001 5.123 -11.553 1.00 89.75 82 GLN A C 1
ATOM 653 O O . GLN A 1 82 ? -4.071 5.024 -12.171 1.00 89.75 82 GLN A O 1
ATOM 658 N N . CYS A 1 83 ? -2.697 4.336 -10.515 1.00 90.44 83 CYS A N 1
ATOM 659 C CA . CYS A 1 83 ? -3.566 3.260 -10.056 1.00 90.44 83 CYS A CA 1
ATOM 660 C C . CYS A 1 83 ? -4.972 3.790 -9.706 1.00 90.44 83 CYS A C 1
ATOM 662 O O . CYS A 1 83 ? -5.107 4.802 -9.004 1.00 90.44 83 CYS A O 1
ATOM 664 N N . PRO A 1 84 ? -6.054 3.129 -10.170 1.00 91.00 84 PRO A N 1
ATOM 665 C CA . PRO A 1 84 ? -7.420 3.632 -10.009 1.00 91.00 84 PRO A CA 1
ATOM 666 C C . PRO A 1 84 ? -7.804 3.962 -8.562 1.00 91.00 84 PRO A C 1
ATOM 668 O O . PRO A 1 84 ? -8.439 4.988 -8.312 1.00 91.00 84 PRO A O 1
ATOM 671 N N . SER A 1 85 ? -7.376 3.131 -7.612 1.00 88.94 85 SER A N 1
ATOM 672 C CA . SER A 1 85 ? -7.627 3.295 -6.180 1.00 88.94 85 SER A CA 1
ATOM 673 C C . SER A 1 85 ? -6.950 4.537 -5.593 1.00 88.94 85 SER A C 1
ATOM 675 O O . SER A 1 85 ? -7.568 5.250 -4.799 1.00 88.94 85 SER A O 1
ATOM 677 N N . VAL A 1 86 ? -5.717 4.837 -6.013 1.00 90.50 86 VAL A N 1
ATOM 678 C CA . VAL A 1 86 ? -4.952 6.027 -5.600 1.00 90.50 86 VAL A CA 1
ATOM 679 C C . VAL A 1 86 ? -5.586 7.277 -6.173 1.00 90.50 86 VAL A C 1
ATOM 681 O O . VAL A 1 86 ? -5.854 8.228 -5.438 1.00 90.50 86 VAL A O 1
ATOM 684 N N . ARG A 1 87 ? -5.942 7.251 -7.461 1.00 89.94 87 ARG A N 1
ATOM 685 C CA . ARG A 1 87 ? -6.668 8.355 -8.100 1.00 89.94 87 ARG A CA 1
ATOM 686 C C . ARG A 1 87 ? -7.999 8.637 -7.407 1.00 89.94 87 ARG A C 1
ATOM 688 O O . ARG A 1 87 ? -8.353 9.800 -7.227 1.00 89.94 87 ARG A O 1
ATOM 695 N N . GLU A 1 88 ? -8.747 7.602 -7.030 1.00 89.94 88 GLU A N 1
ATOM 696 C CA . GLU A 1 88 ? -9.997 7.756 -6.282 1.00 89.94 88 GLU A CA 1
ATOM 697 C C . GLU A 1 88 ? -9.751 8.340 -4.884 1.00 89.94 88 GLU A C 1
ATOM 699 O O . GLU A 1 88 ? -10.450 9.269 -4.477 1.00 89.94 88 GLU A O 1
ATOM 704 N N . TYR A 1 89 ? -8.748 7.831 -4.163 1.00 88.69 89 TYR A N 1
ATOM 705 C CA . TYR A 1 89 ? -8.400 8.312 -2.829 1.00 88.69 89 TYR A CA 1
ATOM 706 C C . TYR A 1 89 ? -7.995 9.789 -2.839 1.00 88.69 89 TYR A C 1
ATOM 708 O O . TYR A 1 89 ? -8.540 10.563 -2.052 1.00 88.69 89 TYR A O 1
ATOM 716 N N . ASN A 1 90 ? -7.117 10.192 -3.761 1.00 87.75 90 ASN A N 1
ATOM 717 C CA . ASN A 1 90 ? -6.628 11.568 -3.884 1.00 87.75 90 ASN A CA 1
ATOM 718 C C . ASN A 1 90 ? -7.745 12.552 -4.255 1.00 87.75 90 ASN A C 1
ATOM 720 O O . ASN A 1 90 ? -7.780 13.661 -3.737 1.00 87.75 90 ASN A O 1
ATOM 724 N N . ARG A 1 91 ? -8.712 12.150 -5.095 1.00 88.31 91 ARG A N 1
ATOM 725 C CA . ARG A 1 91 ? -9.890 12.993 -5.384 1.00 88.31 91 ARG A CA 1
ATOM 726 C C . ARG A 1 91 ? -10.753 13.249 -4.151 1.00 88.31 91 ARG A C 1
ATOM 728 O O . ARG A 1 91 ? -11.377 14.299 -4.060 1.00 88.31 91 ARG A O 1
ATOM 735 N N . ARG A 1 92 ? -10.832 12.281 -3.234 1.00 86.25 92 ARG A N 1
ATOM 736 C CA . ARG A 1 92 ? -11.624 12.391 -1.997 1.00 86.25 92 ARG A CA 1
ATOM 737 C C . ARG A 1 92 ? -10.856 13.035 -0.845 1.00 86.25 92 ARG A C 1
ATOM 739 O O . ARG A 1 92 ? -11.483 13.463 0.115 1.00 86.25 92 ARG A O 1
ATOM 746 N N . ASN A 1 93 ? -9.531 13.085 -0.942 1.00 80.88 93 ASN A N 1
ATOM 747 C CA . ASN A 1 93 ? -8.631 13.645 0.061 1.00 80.88 93 ASN A CA 1
ATOM 748 C C . ASN A 1 93 ? -7.595 14.537 -0.647 1.00 80.88 93 ASN A C 1
ATOM 750 O O . ASN A 1 93 ? -6.427 14.148 -0.741 1.00 80.88 93 ASN A O 1
ATOM 754 N N . PRO A 1 94 ? -8.020 15.681 -1.219 1.00 72.00 94 PRO A N 1
ATOM 755 C CA . PRO A 1 94 ? -7.086 16.624 -1.819 1.00 72.00 94 PRO A CA 1
ATOM 756 C C . PRO A 1 94 ? -6.102 17.115 -0.748 1.00 72.00 94 PRO A C 1
ATOM 758 O O . PRO A 1 94 ? -6.502 17.360 0.391 1.00 72.00 94 PRO A O 1
ATOM 761 N N . LYS A 1 95 ? -4.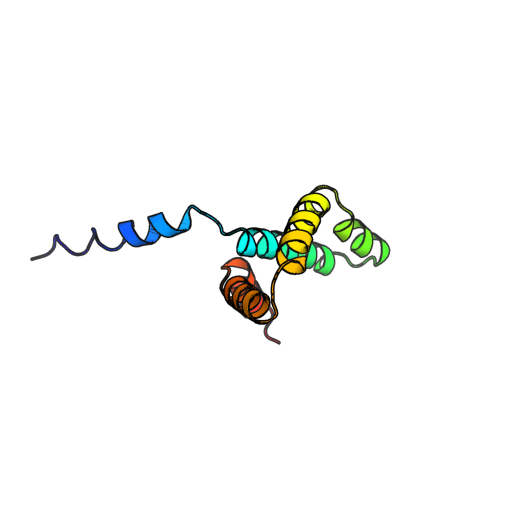819 17.181 -1.117 1.00 60.28 95 LYS A N 1
ATOM 762 C CA . LYS A 1 95 ? -3.751 17.723 -0.267 1.00 60.28 95 LYS A CA 1
ATOM 763 C C . LYS A 1 95 ? -3.920 19.223 -0.056 1.00 60.28 95 LYS A C 1
ATOM 765 O O . LYS A 1 95 ? -4.366 19.890 -1.017 1.00 60.28 95 LYS A O 1
#

Secondary structure (DSSP, 8-state):
--SSSSSHHHHHHGGGSS--HHHHHHHHHHHHHHHHHT---HHHHHHHHT-HHHHHHHHHHHHHHHT--HHHHHHHHHHHHHSHHHHHHHHHS--